Protein AF-A0A1S8CVT9-F1 (afdb_monomer_lite)

Foldseek 3Di:
DPPPPPPQDPDPQFDDDPDQDPCCCVVDPHSRDQDPVNQQVVQVVVQVVVVPCVVDDPVPRDTPVLVLLVVLLVCCVPPNDVVSCVVNVPPDPVVNCVSNVVVDPDDDDDDDDD

Secondary structure (DSSP, 8-state):
---S--S--SSSSB---SS--HHHHHSSSSTTBPPHHHHHHHHHHHHHHT-TTTTS-TTTS--HHHHHHHHHHHHHHHH-HHHHHHHHT--SHHHHHHHHHTTSPPPPP-----

Structure (mmCIF, N/CA/C/O backbone):
data_AF-A0A1S8CVT9-F1
#
_entry.id   AF-A0A1S8CVT9-F1
#
loop_
_atom_site.group_PDB
_atom_site.id
_atom_site.type_symbol
_atom_site.label_atom_id
_atom_site.label_alt_id
_atom_site.label_comp_id
_atom_site.label_asym_id
_atom_site.label_entity_id
_atom_site.label_seq_id
_atom_site.pdbx_PDB_ins_code
_atom_site.Cartn_x
_atom_site.Cartn_y
_atom_site.Cartn_z
_atom_site.occupancy
_atom_site.B_iso_or_equiv
_atom_site.auth_seq_id
_atom_site.auth_comp_id
_atom_site.auth_asym_id
_atom_site.auth_atom_id
_atom_site.pdbx_PDB_model_num
ATOM 1 N N . MET A 1 1 ? -18.053 27.548 -11.556 1.00 43.22 1 MET A N 1
ATOM 2 C CA . MET A 1 1 ? -18.514 26.523 -10.598 1.00 43.22 1 MET A CA 1
ATOM 3 C C . MET A 1 1 ? -17.332 26.206 -9.700 1.00 43.22 1 MET A C 1
ATOM 5 O O . MET A 1 1 ? -16.592 25.273 -9.981 1.00 43.22 1 MET A O 1
ATOM 9 N N . GLU A 1 2 ? -17.067 27.067 -8.713 1.00 42.84 2 GLU A N 1
ATOM 10 C CA . GLU A 1 2 ? -15.982 26.831 -7.757 1.00 42.84 2 GLU A CA 1
ATOM 11 C C . GLU A 1 2 ? -16.270 25.515 -7.046 1.00 42.84 2 GLU A C 1
ATOM 13 O O . GLU A 1 2 ? -17.353 25.320 -6.483 1.00 42.84 2 GLU A O 1
ATOM 18 N N . SER A 1 3 ? -15.360 24.553 -7.185 1.00 45.94 3 SER A N 1
ATOM 19 C CA . SER A 1 3 ? -15.558 23.258 -6.563 1.00 45.94 3 SER A CA 1
ATOM 20 C C . SER A 1 3 ? -15.663 23.484 -5.062 1.00 45.94 3 SER A C 1
ATOM 22 O O . SER A 1 3 ? -14.792 24.118 -4.471 1.00 45.94 3 SER A O 1
ATOM 24 N N . ARG A 1 4 ? -16.698 22.921 -4.445 1.00 47.38 4 ARG A N 1
ATOM 25 C CA . ARG A 1 4 ? -16.921 22.898 -2.993 1.00 47.38 4 ARG A CA 1
ATOM 26 C C . ARG A 1 4 ? -15.840 22.113 -2.224 1.00 47.38 4 ARG A C 1
ATOM 28 O O . ARG A 1 4 ? -16.095 21.643 -1.120 1.00 47.38 4 ARG A O 1
ATOM 35 N N . PHE A 1 5 ? -14.644 21.947 -2.791 1.00 51.59 5 PHE A N 1
ATOM 36 C CA . PHE A 1 5 ? -13.439 21.522 -2.092 1.00 51.59 5 PHE A CA 1
ATOM 37 C C . PHE A 1 5 ? -12.890 22.719 -1.321 1.00 51.59 5 PHE A C 1
ATOM 39 O O . PHE A 1 5 ? -11.817 23.250 -1.588 1.00 51.59 5 PHE A O 1
ATOM 46 N N . THR A 1 6 ? -13.691 23.169 -0.359 1.00 51.44 6 THR A N 1
ATOM 47 C CA . THR A 1 6 ? -13.242 23.994 0.751 1.00 51.44 6 THR A CA 1
ATOM 48 C C . THR A 1 6 ? -11.955 23.380 1.306 1.00 51.44 6 THR A C 1
ATOM 50 O O . THR A 1 6 ? -11.859 22.156 1.416 1.00 51.44 6 THR A O 1
ATOM 53 N N . PHE A 1 7 ? -10.991 24.236 1.645 1.00 58.91 7 PHE A N 1
ATOM 54 C CA . PHE A 1 7 ? -9.720 23.990 2.340 1.00 58.91 7 PHE A CA 1
ATOM 55 C C . PHE A 1 7 ? -9.884 23.239 3.691 1.00 58.91 7 PHE A C 1
ATOM 57 O O . PHE A 1 7 ? -9.468 23.717 4.741 1.00 58.91 7 PHE A O 1
ATOM 64 N N . ILE A 1 8 ? -10.539 22.077 3.714 1.00 77.00 8 ILE A N 1
ATOM 65 C CA . ILE A 1 8 ? -10.902 21.356 4.943 1.00 77.00 8 ILE A CA 1
ATOM 66 C C . ILE A 1 8 ? -9.733 20.496 5.426 1.00 77.00 8 ILE A C 1
ATOM 68 O O . ILE A 1 8 ? -9.627 20.221 6.614 1.00 77.00 8 ILE A O 1
ATOM 72 N N . CYS A 1 9 ? -8.846 20.065 4.528 1.00 80.44 9 CYS A N 1
ATOM 73 C CA . CYS A 1 9 ? -7.693 19.247 4.875 1.00 80.44 9 CYS A CA 1
ATOM 74 C C . CYS A 1 9 ? -6.490 19.627 3.998 1.00 80.44 9 CYS A C 1
ATOM 76 O O . CYS A 1 9 ? -6.629 19.640 2.777 1.00 80.44 9 CYS A O 1
ATOM 78 N N . PRO A 1 10 ? -5.304 19.882 4.581 1.00 88.94 10 PRO A N 1
ATOM 79 C CA . PRO A 1 10 ? -4.107 20.250 3.819 1.00 88.94 10 PRO A CA 1
ATOM 80 C C . PRO A 1 10 ? -3.421 19.060 3.120 1.00 88.94 10 PRO A C 1
ATOM 82 O O . PRO A 1 10 ? -2.446 19.250 2.399 1.00 88.94 10 PRO A O 1
ATOM 85 N N . TYR A 1 11 ? -3.886 17.827 3.339 1.00 88.44 11 TYR A N 1
ATOM 86 C CA . TYR A 1 11 ? -3.275 16.613 2.791 1.00 88.44 11 TYR A CA 1
ATOM 87 C C . TYR A 1 11 ? -3.980 16.153 1.516 1.00 88.44 11 TYR A C 1
ATOM 89 O O . TYR A 1 11 ? -5.199 16.015 1.524 1.00 88.44 11 TYR A O 1
ATOM 97 N N . LEU A 1 12 ? -3.210 15.816 0.472 1.00 86.56 12 LEU A N 1
ATOM 98 C CA . LEU A 1 12 ? -3.728 15.269 -0.793 1.00 86.56 12 LEU A CA 1
ATOM 99 C C . LEU A 1 12 ? -4.591 14.017 -0.579 1.00 86.56 12 LEU A C 1
ATOM 101 O O . LEU A 1 12 ? -5.645 13.863 -1.189 1.00 86.56 12 LEU A O 1
ATOM 105 N N . LEU A 1 13 ? -4.128 13.117 0.290 1.00 86.12 13 LEU A N 1
ATOM 106 C CA . LEU A 1 13 ? -4.861 11.922 0.683 1.00 86.12 13 LEU A CA 1
ATOM 107 C C . LEU A 1 13 ? -5.557 12.179 2.016 1.00 86.12 13 LEU A C 1
ATOM 109 O O . LEU A 1 13 ? -4.925 12.239 3.077 1.00 86.12 13 LEU A O 1
ATOM 113 N N . HIS A 1 14 ? -6.876 12.328 1.952 1.00 89.50 14 HIS A N 1
ATOM 114 C CA . HIS A 1 14 ? -7.702 12.568 3.120 1.00 89.50 14 HIS A CA 1
ATOM 115 C C . HIS A 1 14 ? -9.004 11.764 3.075 1.00 89.50 14 HIS A C 1
ATOM 117 O O . HIS A 1 14 ? -9.611 11.571 2.021 1.00 89.50 14 HIS A O 1
ATOM 123 N N . ALA A 1 15 ? -9.469 11.329 4.242 1.00 87.31 15 ALA A N 1
ATOM 124 C CA . ALA A 1 15 ? -10.733 10.623 4.388 1.00 87.31 15 ALA A CA 1
ATOM 125 C C . ALA A 1 15 ? -11.444 11.080 5.659 1.00 87.31 15 ALA A C 1
ATOM 127 O O . ALA A 1 15 ? -10.829 11.211 6.721 1.00 87.31 15 ALA A O 1
ATOM 128 N N . MET A 1 16 ? -12.756 11.296 5.564 1.00 85.50 16 MET A N 1
ATOM 129 C CA . MET A 1 16 ? -13.547 11.644 6.737 1.00 85.50 16 MET A CA 1
ATOM 130 C C . MET A 1 16 ? -13.665 10.439 7.673 1.00 85.50 16 MET A C 1
ATOM 132 O O . MET A 1 16 ? -14.115 9.368 7.251 1.00 85.50 16 MET A O 1
ATOM 136 N N . PRO A 1 17 ? -13.256 10.578 8.947 1.00 84.88 17 PRO A N 1
ATOM 137 C CA . PRO A 1 17 ? -13.349 9.482 9.891 1.00 84.88 17 PRO A CA 1
ATOM 138 C C . PRO A 1 17 ? -14.816 9.210 10.234 1.00 84.88 17 PRO A C 1
ATOM 140 O O . PRO A 1 17 ? -15.600 10.131 10.447 1.00 84.88 17 PRO A O 1
ATOM 143 N N . LYS A 1 18 ? -15.183 7.928 10.355 1.00 85.75 18 LYS A N 1
ATOM 144 C CA . LYS A 1 18 ? -16.545 7.517 10.749 1.00 85.75 18 LYS A CA 1
ATOM 145 C C . LYS A 1 18 ? -16.937 8.009 12.146 1.00 85.75 18 LYS A C 1
ATOM 147 O O . LYS A 1 18 ? -18.114 8.194 12.428 1.00 85.75 18 LYS A O 1
ATOM 152 N N . LYS A 1 19 ? -15.949 8.164 13.030 1.00 85.75 19 LYS A N 1
ATOM 153 C CA . LYS A 1 19 ? -16.090 8.710 14.383 1.00 85.75 19 LYS A CA 1
ATOM 154 C C . LYS A 1 19 ? -14.887 9.597 14.669 1.00 85.75 19 LYS A C 1
ATOM 156 O O . LYS A 1 19 ? -13.763 9.206 14.364 1.00 85.75 19 LYS A O 1
ATOM 161 N N . LEU A 1 20 ? -15.118 10.764 15.265 1.00 85.81 20 LEU A N 1
ATOM 162 C CA . LEU A 1 20 ? -14.070 11.731 15.581 1.00 85.81 20 LEU A CA 1
ATOM 163 C C . LEU A 1 20 ? -13.846 11.811 17.097 1.00 85.81 20 LEU A C 1
ATOM 165 O O . LEU A 1 20 ? -14.430 12.652 17.780 1.00 85.81 20 LEU A O 1
ATOM 169 N N . THR A 1 21 ? -13.004 10.917 17.616 1.00 89.12 21 THR A N 1
ATOM 170 C CA . THR A 1 21 ? -12.616 10.884 19.035 1.00 89.12 21 THR A CA 1
ATOM 171 C C . THR A 1 21 ? -11.453 11.836 19.318 1.00 89.12 21 THR A C 1
ATOM 173 O O . THR A 1 21 ? -10.739 12.243 18.399 1.00 89.12 21 THR A O 1
ATOM 176 N N . GLN A 1 22 ? -11.246 12.185 20.591 1.00 89.00 22 GLN A N 1
ATOM 177 C CA . GLN A 1 22 ? -10.092 12.982 21.022 1.00 89.00 22 GLN A CA 1
ATOM 178 C C . GLN A 1 22 ? -8.768 12.308 20.630 1.00 89.00 22 GLN A C 1
ATOM 180 O O . GLN A 1 22 ? -7.943 12.925 19.965 1.00 89.00 22 GLN A O 1
ATOM 185 N N . GLN A 1 23 ? -8.645 11.004 20.888 1.00 86.62 23 GLN A N 1
ATOM 186 C CA . GLN A 1 23 ? -7.479 10.208 20.501 1.00 86.62 23 GLN A CA 1
ATOM 187 C C . GLN A 1 23 ? -7.155 10.301 18.998 1.00 86.62 23 GLN A C 1
ATOM 189 O O . GLN A 1 23 ? -5.992 10.410 18.623 1.00 86.62 23 GLN A O 1
ATOM 194 N N . ILE A 1 24 ? -8.162 10.303 18.110 1.00 83.94 24 ILE A N 1
ATOM 195 C CA . ILE A 1 24 ? -7.933 10.445 16.659 1.00 83.94 24 ILE A CA 1
ATOM 196 C C . ILE A 1 24 ? -7.381 11.831 16.316 1.00 83.94 24 ILE A C 1
ATOM 198 O O . ILE A 1 24 ? -6.490 11.925 15.473 1.00 83.94 24 ILE A O 1
ATOM 202 N N . ARG A 1 25 ? -7.892 12.888 16.959 1.00 85.00 25 ARG A N 1
ATOM 203 C CA . ARG A 1 25 ? -7.409 14.262 16.747 1.00 85.00 25 ARG A CA 1
ATOM 204 C C . ARG A 1 25 ? -5.966 14.429 17.215 1.00 85.00 25 ARG A C 1
ATOM 206 O O . ARG A 1 25 ? -5.215 15.125 16.553 1.00 85.00 25 ARG A O 1
ATOM 213 N N . GLU A 1 26 ? -5.592 13.776 18.312 1.00 88.62 26 GLU A N 1
ATOM 214 C CA . GLU A 1 26 ? -4.241 13.844 18.884 1.00 88.62 26 GLU A CA 1
ATOM 215 C C . GLU A 1 26 ? -3.240 12.947 18.137 1.00 88.62 26 GLU A C 1
ATOM 217 O O . GLU A 1 26 ? -2.077 13.302 17.984 1.00 88.62 26 GLU A O 1
ATOM 222 N N . SER A 1 27 ? -3.686 11.800 17.613 1.00 86.56 27 SER A N 1
ATOM 223 C CA . SER A 1 27 ? -2.822 10.834 16.910 1.00 86.56 27 SER A CA 1
ATOM 224 C C . SER A 1 27 ? -2.414 11.239 15.486 1.00 86.56 27 SER A C 1
ATOM 226 O O . SER A 1 27 ? -1.610 10.547 14.859 1.00 86.56 27 SER A O 1
ATOM 228 N N . LYS A 1 28 ? -2.994 12.311 14.933 1.00 87.88 28 LYS A N 1
ATOM 229 C CA . LYS A 1 28 ? -2.785 12.733 13.542 1.00 87.88 28 LYS A CA 1
ATOM 230 C C . LYS A 1 28 ? -2.593 14.237 13.456 1.00 87.88 28 LYS A C 1
ATOM 232 O O . LYS A 1 28 ? -3.342 14.990 14.062 1.00 87.88 28 LYS A O 1
ATOM 237 N N . SER A 1 29 ? -1.697 14.678 12.577 1.00 89.12 29 SER A N 1
ATOM 238 C CA . SER A 1 29 ? -1.491 16.104 12.279 1.00 89.12 29 SER A CA 1
ATOM 239 C C . SER A 1 29 ? -2.761 16.805 11.778 1.00 89.12 29 SER A C 1
ATOM 241 O O . SER A 1 29 ? -2.959 17.990 12.017 1.00 89.12 29 SER A O 1
ATOM 243 N N . HIS A 1 30 ? -3.640 16.069 11.092 1.00 90.06 30 HIS A N 1
ATOM 244 C CA . HIS A 1 30 ? -4.989 16.513 10.767 1.00 90.06 30 HIS A CA 1
ATOM 245 C C . HIS A 1 30 ? -5.959 15.336 10.895 1.00 90.06 30 HIS A C 1
ATOM 247 O O . HIS A 1 30 ? -5.663 14.225 10.459 1.00 90.06 30 HIS A O 1
ATOM 253 N N . HIS A 1 31 ? -7.145 15.563 11.455 1.00 87.50 31 HIS A N 1
ATOM 254 C CA . HIS A 1 31 ? -8.110 14.496 11.742 1.00 87.50 31 HIS A CA 1
ATOM 255 C C . HIS A 1 31 ? -8.587 13.722 10.497 1.00 87.50 31 HIS A C 1
ATOM 257 O O . HIS A 1 31 ? -8.946 12.547 10.600 1.00 87.50 31 HIS A O 1
ATOM 263 N N . MET A 1 32 ? -8.556 14.358 9.321 1.00 90.00 32 MET A N 1
ATOM 264 C CA . MET A 1 32 ? -8.850 13.712 8.036 1.00 90.00 32 MET A CA 1
ATOM 265 C C . MET A 1 32 ? -7.623 13.124 7.334 1.00 90.00 32 MET A C 1
ATOM 267 O O . MET A 1 32 ? -7.783 12.465 6.310 1.00 90.00 32 MET A O 1
ATOM 271 N N . ALA A 1 33 ? -6.408 13.352 7.841 1.00 91.31 33 ALA A N 1
ATOM 272 C CA . ALA A 1 33 ? -5.208 12.812 7.217 1.00 91.31 33 ALA A CA 1
ATOM 273 C C . ALA A 1 33 ? -5.256 11.278 7.232 1.00 91.31 33 ALA A C 1
ATOM 275 O O . ALA A 1 33 ? -5.521 10.636 8.262 1.00 91.31 33 ALA A O 1
ATOM 276 N N . MET A 1 34 ? -5.010 10.680 6.071 1.00 91.12 34 MET A N 1
ATOM 277 C CA . MET A 1 34 ? -4.827 9.239 5.965 1.00 91.12 34 MET A CA 1
ATOM 278 C C . MET A 1 34 ? -3.429 8.900 6.483 1.00 91.12 34 MET A C 1
ATOM 280 O O . MET A 1 34 ? -2.446 9.524 6.097 1.00 91.12 34 MET A O 1
ATOM 284 N N . THR A 1 35 ? -3.342 7.930 7.390 1.00 89.75 35 THR A N 1
ATOM 285 C CA . THR A 1 35 ? -2.053 7.432 7.885 1.00 89.75 35 THR A CA 1
ATOM 286 C C . THR A 1 35 ? -1.617 6.225 7.054 1.00 89.75 35 THR A C 1
ATOM 288 O O . THR A 1 35 ? -2.485 5.528 6.516 1.00 89.75 35 THR A O 1
ATOM 291 N N . PRO A 1 36 ? -0.309 5.913 6.981 1.00 89.44 36 PRO A N 1
ATOM 292 C CA . PRO A 1 36 ? 0.167 4.715 6.290 1.00 89.44 36 PRO A CA 1
ATOM 293 C C . PRO A 1 36 ? -0.532 3.441 6.779 1.00 89.44 36 PRO A C 1
ATOM 295 O O . PRO A 1 36 ? -1.038 2.664 5.975 1.00 89.44 36 PRO A O 1
ATOM 298 N N . GLN A 1 37 ? -0.675 3.282 8.101 1.00 89.50 37 GLN A N 1
ATOM 299 C CA . GLN A 1 37 ? -1.372 2.136 8.689 1.00 89.50 37 GLN A CA 1
ATOM 300 C C . GLN A 1 37 ? -2.839 2.049 8.252 1.00 89.50 37 GLN A C 1
ATOM 302 O O . GLN A 1 37 ? -3.334 0.964 7.955 1.00 89.50 37 GLN A O 1
ATOM 307 N N . TRP A 1 38 ? -3.547 3.183 8.209 1.00 90.25 38 TRP A N 1
ATOM 308 C CA . TRP A 1 38 ? -4.941 3.209 7.770 1.00 90.25 38 TRP A CA 1
ATOM 309 C C . TRP A 1 38 ? -5.064 2.748 6.316 1.00 90.25 38 TRP A C 1
ATOM 311 O O . TRP A 1 38 ? -5.951 1.958 6.001 1.00 90.25 38 TRP A O 1
ATOM 321 N N . LEU A 1 39 ? -4.150 3.194 5.448 1.00 91.38 39 LEU A N 1
ATOM 322 C CA . LEU A 1 39 ? -4.154 2.837 4.032 1.00 91.38 39 LEU A CA 1
ATOM 323 C C . LEU A 1 39 ? -3.852 1.347 3.823 1.00 91.38 39 LEU A C 1
A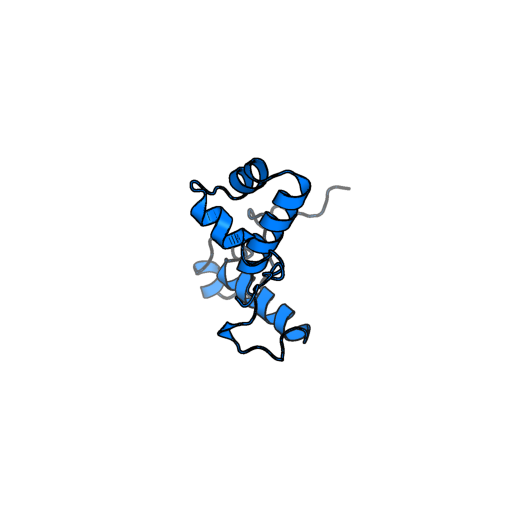TOM 325 O O . LEU A 1 39 ? -4.563 0.687 3.069 1.00 91.38 39 LEU A O 1
ATOM 329 N N . THR A 1 40 ? -2.871 0.800 4.549 1.00 92.31 40 THR A N 1
ATOM 330 C CA . THR A 1 40 ? -2.572 -0.641 4.555 1.00 92.31 40 THR A CA 1
ATOM 331 C C . THR A 1 40 ? -3.778 -1.468 5.004 1.00 92.31 40 THR A C 1
ATOM 333 O O . THR A 1 40 ? -4.126 -2.452 4.353 1.00 92.31 40 THR A O 1
ATOM 336 N N . ASN A 1 41 ? -4.460 -1.051 6.076 1.00 92.94 41 ASN A N 1
ATOM 337 C CA . ASN A 1 41 ? -5.628 -1.762 6.603 1.00 92.94 41 ASN A CA 1
ATOM 338 C C . ASN A 1 41 ? -6.816 -1.727 5.634 1.00 92.94 41 ASN A C 1
ATOM 340 O O . ASN A 1 41 ? -7.480 -2.743 5.427 1.00 92.94 41 ASN A O 1
ATOM 344 N N . GLU A 1 42 ? -7.103 -0.568 5.035 1.00 93.38 42 GLU A N 1
ATOM 345 C CA . GLU A 1 42 ? -8.191 -0.454 4.062 1.00 93.38 42 GLU A CA 1
ATOM 346 C C . GLU A 1 42 ? -7.887 -1.237 2.784 1.00 93.38 42 GLU A C 1
ATOM 348 O O . GLU A 1 42 ? -8.783 -1.903 2.268 1.00 93.38 42 GLU A O 1
ATOM 353 N N . PHE A 1 43 ? -6.634 -1.255 2.320 1.00 94.38 43 PHE A N 1
ATOM 354 C CA . PHE A 1 43 ? -6.236 -2.124 1.215 1.00 94.38 43 PHE A CA 1
ATOM 355 C C . PHE A 1 43 ? -6.480 -3.602 1.540 1.00 94.38 43 PHE A C 1
ATOM 357 O O . PHE A 1 43 ? -7.177 -4.276 0.784 1.00 94.38 43 PHE A O 1
ATOM 364 N N . ALA A 1 44 ? -5.979 -4.092 2.681 1.00 95.06 44 ALA A N 1
ATOM 365 C CA . ALA A 1 44 ? -6.154 -5.486 3.096 1.00 95.06 44 ALA A CA 1
ATOM 366 C C . ALA A 1 44 ? -7.638 -5.879 3.176 1.00 95.06 44 ALA A C 1
ATOM 368 O O . ALA A 1 44 ? -8.048 -6.906 2.642 1.00 95.06 44 ALA A O 1
ATOM 369 N N . LYS A 1 45 ? -8.475 -5.003 3.740 1.00 95.38 45 LYS A N 1
ATOM 370 C CA . LYS A 1 45 ? -9.928 -5.190 3.806 1.00 95.38 45 LYS A CA 1
ATOM 371 C C . LYS A 1 45 ? -10.573 -5.358 2.429 1.00 95.38 45 LYS A C 1
ATOM 373 O O . LYS A 1 45 ? -11.459 -6.196 2.285 1.00 95.38 45 LYS A O 1
ATOM 378 N N . TYR A 1 46 ? -10.202 -4.553 1.432 1.00 95.81 46 TYR A N 1
ATOM 379 C CA . TYR A 1 46 ? -10.780 -4.682 0.087 1.00 95.81 46 TYR A CA 1
ATOM 380 C C . TYR A 1 46 ? -10.165 -5.828 -0.721 1.00 95.81 46 TYR A C 1
ATOM 382 O O . TYR A 1 46 ? -10.888 -6.470 -1.479 1.00 95.81 46 TYR A O 1
ATOM 390 N N . ARG A 1 47 ? -8.882 -6.140 -0.507 1.00 95.69 47 ARG A N 1
ATOM 391 C CA . ARG A 1 47 ? -8.240 -7.358 -1.015 1.00 95.69 47 ARG A CA 1
ATOM 392 C C . ARG A 1 47 ? -8.999 -8.594 -0.545 1.00 95.69 47 ARG A C 1
ATOM 394 O O . ARG A 1 47 ? -9.392 -9.401 -1.377 1.00 95.69 47 ARG A O 1
ATOM 401 N N . ASP A 1 48 ? -9.262 -8.715 0.752 1.00 95.69 48 ASP A N 1
ATOM 402 C CA . ASP A 1 48 ? -9.947 -9.888 1.307 1.00 95.69 48 ASP A CA 1
ATOM 403 C C . ASP A 1 48 ? -11.409 -9.962 0.835 1.00 95.69 48 ASP A C 1
ATOM 405 O O . ASP A 1 48 ? -11.910 -11.033 0.521 1.00 95.69 48 ASP A O 1
ATOM 409 N N . LYS A 1 49 ? -12.082 -8.817 0.656 1.00 97.31 49 LYS A N 1
ATOM 410 C CA . LYS A 1 49 ? -13.425 -8.774 0.049 1.00 97.31 49 LYS A CA 1
ATOM 411 C C . LYS A 1 49 ? -13.476 -9.210 -1.415 1.00 97.31 49 LYS A C 1
ATOM 413 O O . LYS A 1 49 ? -14.564 -9.506 -1.899 1.00 97.31 49 LYS A O 1
ATOM 418 N N . SER A 1 50 ? -12.353 -9.185 -2.130 1.00 96.12 50 SER A N 1
ATOM 419 C CA . SER A 1 50 ? -12.317 -9.599 -3.535 1.00 96.12 50 SER A CA 1
ATOM 420 C C . SER A 1 50 ? -12.408 -11.117 -3.715 1.00 96.12 50 SER A C 1
ATOM 422 O O . SER A 1 50 ? -12.757 -11.563 -4.803 1.00 96.12 50 SER A O 1
ATOM 424 N N . GLY A 1 51 ? -12.064 -11.903 -2.687 1.00 95.94 51 GLY A N 1
ATOM 425 C CA . GLY A 1 51 ? -11.985 -13.367 -2.750 1.00 95.94 51 GLY A CA 1
ATOM 426 C C . GLY A 1 51 ? -10.853 -13.925 -3.628 1.00 95.94 51 GLY A C 1
ATOM 427 O O . GLY A 1 51 ? -10.659 -15.134 -3.701 1.00 95.94 51 GLY A O 1
ATOM 428 N N . ILE A 1 52 ? -10.068 -13.069 -4.297 1.00 96.25 52 ILE A N 1
ATOM 429 C CA . IL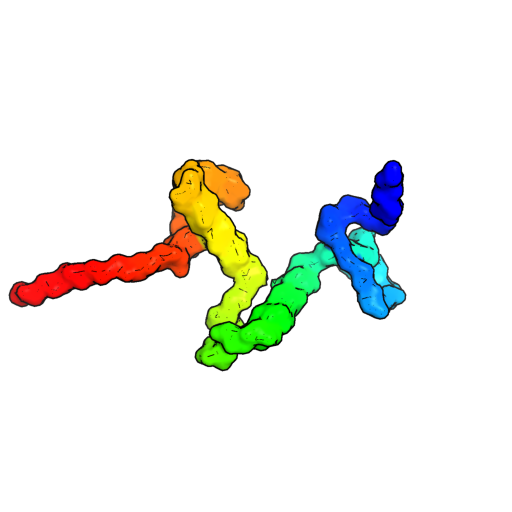E A 1 52 ? -9.039 -13.492 -5.267 1.00 96.25 52 ILE A CA 1
ATOM 430 C C . ILE A 1 52 ? -7.915 -14.298 -4.592 1.00 96.25 52 ILE A C 1
ATOM 432 O O . ILE A 1 52 ? -7.339 -15.196 -5.202 1.00 96.25 52 ILE A O 1
ATOM 436 N N . PHE A 1 53 ? -7.610 -13.995 -3.328 1.00 95.00 53 PHE A N 1
ATOM 437 C CA . PHE A 1 53 ? -6.453 -14.530 -2.601 1.00 95.00 53 PHE A CA 1
ATOM 438 C C . PHE A 1 53 ? -6.840 -15.451 -1.436 1.00 95.00 53 PHE A C 1
ATOM 440 O O . PHE A 1 53 ? -6.054 -15.631 -0.510 1.00 95.00 53 PHE A O 1
ATOM 447 N N . ASP A 1 54 ? -8.044 -16.026 -1.447 1.00 95.56 54 ASP A N 1
ATOM 448 C CA . ASP A 1 54 ? -8.542 -16.853 -0.334 1.00 95.56 54 ASP A CA 1
ATOM 449 C C . ASP A 1 54 ? -7.770 -18.167 -0.154 1.00 95.56 54 ASP A C 1
ATOM 451 O O . ASP A 1 54 ? -7.778 -18.750 0.926 1.00 95.56 54 ASP A O 1
ATOM 455 N N . HIS A 1 55 ? -7.065 -18.604 -1.196 1.00 95.88 55 HIS A N 1
ATOM 456 C CA . HIS A 1 55 ? -6.207 -19.787 -1.194 1.00 95.88 55 HIS A CA 1
ATOM 457 C C . HIS A 1 55 ? -4.820 -19.547 -0.571 1.00 95.88 55 HIS A C 1
ATOM 459 O O . HIS A 1 55 ? -4.066 -20.502 -0.413 1.00 95.88 55 HIS A O 1
ATOM 465 N N . LEU A 1 56 ? -4.471 -18.296 -0.248 1.00 95.56 56 LEU A N 1
ATOM 466 C CA . LEU A 1 56 ? -3.174 -17.926 0.321 1.00 95.56 56 LEU A CA 1
ATOM 467 C C . LEU A 1 56 ? -3.251 -17.754 1.838 1.00 95.56 56 LEU A C 1
ATOM 469 O O . LEU A 1 56 ? -4.248 -17.257 2.380 1.00 95.56 56 LEU A O 1
ATOM 473 N N . THR A 1 57 ? -2.156 -18.090 2.517 1.00 94.62 57 THR A N 1
ATOM 474 C CA . THR A 1 57 ? -1.970 -17.768 3.937 1.00 94.62 57 THR A CA 1
ATOM 475 C C . THR A 1 57 ? -1.900 -16.252 4.158 1.00 94.62 57 THR A C 1
ATOM 477 O O . THR A 1 57 ? -1.596 -15.499 3.227 1.00 94.62 57 THR A O 1
ATOM 480 N N . PRO A 1 58 ? -2.192 -15.749 5.372 1.00 90.19 58 PRO A N 1
ATOM 481 C CA . PRO A 1 58 ? -2.135 -14.316 5.660 1.00 90.19 58 PRO A CA 1
ATOM 482 C C . PRO A 1 58 ? -0.809 -13.642 5.278 1.00 9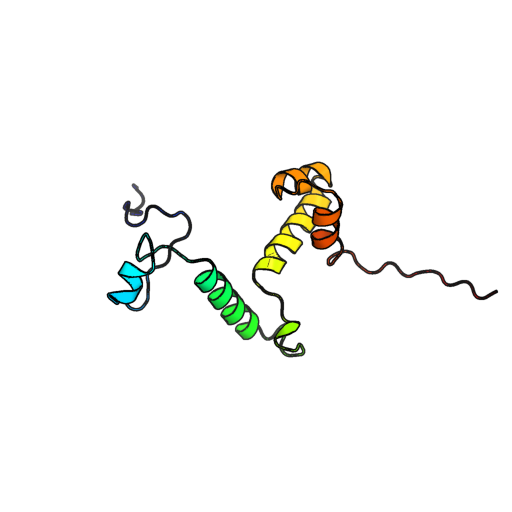0.19 58 PRO A C 1
ATOM 484 O O . PRO A 1 58 ? -0.832 -12.504 4.808 1.00 90.19 58 PRO A O 1
ATOM 487 N N . GLU A 1 59 ? 0.313 -14.341 5.446 1.00 90.31 59 GLU A N 1
ATOM 488 C CA . GLU A 1 59 ? 1.672 -13.868 5.167 1.00 90.31 59 GLU A CA 1
ATOM 489 C C . GLU A 1 59 ? 1.979 -13.785 3.664 1.00 90.31 59 GLU A C 1
ATOM 491 O O . GLU A 1 59 ? 2.804 -12.975 3.244 1.00 90.31 59 GLU A O 1
ATOM 496 N N . GLU A 1 60 ? 1.305 -14.595 2.849 1.00 91.69 60 GLU A N 1
ATOM 497 C CA . GLU A 1 60 ? 1.477 -14.637 1.392 1.00 91.69 60 GLU A CA 1
ATOM 498 C C . GLU A 1 60 ? 0.585 -13.630 0.661 1.00 91.69 60 GLU A C 1
ATOM 500 O O . GLU A 1 60 ? 0.828 -13.293 -0.501 1.00 91.69 60 GLU A O 1
ATOM 505 N N . LYS A 1 61 ? -0.478 -13.148 1.313 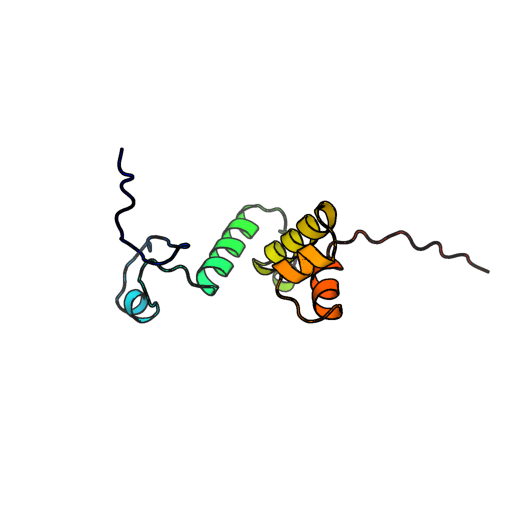1.00 94.00 61 LYS A N 1
ATOM 506 C CA . LYS A 1 61 ? -1.413 -12.222 0.678 1.00 94.00 61 LYS A CA 1
ATOM 507 C C . LYS A 1 61 ? -0.723 -10.888 0.376 1.00 94.00 61 LYS A C 1
ATOM 509 O O . LYS A 1 61 ? -0.154 -10.276 1.282 1.00 94.00 61 LYS A O 1
ATOM 514 N N . PRO A 1 62 ? -0.876 -10.348 -0.849 1.00 93.25 62 PRO A N 1
ATOM 515 C CA . PRO A 1 62 ? -0.248 -9.086 -1.216 1.00 93.25 62 PRO A CA 1
ATOM 516 C C . PRO A 1 62 ? -0.730 -7.956 -0.307 1.00 93.25 62 PRO A C 1
ATOM 518 O O . PRO A 1 62 ? -1.886 -7.936 0.129 1.00 93.25 62 PRO A O 1
ATOM 521 N N . THR A 1 63 ? 0.143 -6.997 -0.028 1.00 93.06 63 THR A N 1
ATOM 522 C CA . THR A 1 63 ? -0.158 -5.793 0.746 1.00 93.06 63 THR A CA 1
ATOM 523 C C . THR A 1 63 ? -0.164 -4.566 -0.166 1.00 93.06 63 THR A C 1
ATOM 525 O O . THR A 1 63 ? -0.059 -4.656 -1.390 1.00 93.06 63 THR A O 1
ATOM 528 N N . LEU A 1 64 ? -0.312 -3.382 0.427 1.00 90.94 64 LEU A N 1
ATOM 529 C CA . LEU A 1 64 ? -0.243 -2.133 -0.320 1.00 90.94 64 LEU A CA 1
ATOM 530 C C . LEU A 1 64 ? 1.130 -1.938 -1.000 1.00 90.94 64 LEU A C 1
ATOM 532 O O . LEU A 1 64 ? 1.194 -1.325 -2.064 1.00 90.94 64 LEU A O 1
ATOM 536 N N . HIS A 1 65 ? 2.220 -2.459 -0.420 1.00 87.12 65 HIS A N 1
ATOM 537 C CA . HIS A 1 65 ? 3.569 -2.316 -0.987 1.00 87.12 65 HIS A CA 1
ATOM 538 C C . HIS A 1 65 ? 3.707 -2.990 -2.359 1.00 87.12 65 HIS A C 1
ATOM 540 O O . HIS A 1 65 ? 4.413 -2.486 -3.231 1.00 87.12 65 HIS A O 1
ATOM 546 N N . GLU A 1 66 ? 2.985 -4.076 -2.598 1.00 89.31 66 GLU A N 1
ATOM 547 C CA . GLU A 1 66 ? 3.001 -4.824 -3.852 1.00 89.31 66 GLU A CA 1
ATOM 548 C C . GLU A 1 66 ? 2.408 -4.009 -5.011 1.00 89.31 66 GLU A C 1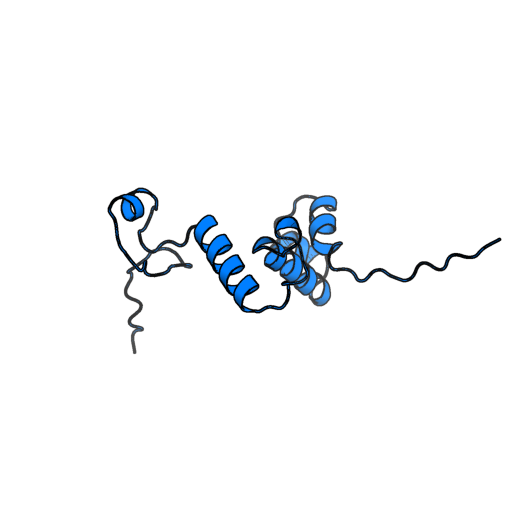
ATOM 550 O O . GLU A 1 66 ? 2.815 -4.189 -6.156 1.00 89.31 66 GLU A O 1
ATOM 555 N N . ILE A 1 67 ? 1.520 -3.040 -4.739 1.00 89.19 67 ILE A N 1
ATOM 556 C CA . ILE A 1 67 ? 1.041 -2.102 -5.770 1.00 89.19 67 ILE A CA 1
ATOM 557 C C . ILE A 1 67 ? 2.188 -1.228 -6.280 1.00 89.19 67 ILE A C 1
ATOM 559 O O . ILE A 1 67 ? 2.265 -0.953 -7.478 1.00 89.19 67 ILE A O 1
ATOM 563 N N . ARG A 1 68 ? 3.093 -0.802 -5.391 1.00 86.69 68 ARG A N 1
ATOM 564 C CA . ARG A 1 68 ? 4.272 -0.025 -5.782 1.00 86.69 68 ARG A CA 1
ATOM 565 C C . ARG A 1 68 ? 5.198 -0.863 -6.662 1.00 86.69 68 ARG A C 1
ATOM 567 O O . ARG A 1 68 ? 5.561 -0.400 -7.739 1.00 86.69 68 ARG A O 1
ATOM 574 N N . ALA A 1 69 ? 5.500 -2.095 -6.250 1.00 86.94 69 ALA A N 1
ATOM 575 C CA . ALA A 1 69 ? 6.313 -3.028 -7.035 1.00 86.94 69 ALA A CA 1
ATOM 576 C C . ALA A 1 69 ? 5.720 -3.267 -8.438 1.00 86.94 69 ALA A C 1
ATOM 578 O O . ALA A 1 69 ? 6.415 -3.161 -9.451 1.00 86.94 69 ALA A O 1
ATOM 579 N N . LEU A 1 70 ? 4.403 -3.493 -8.510 1.00 90.25 70 LEU A N 1
ATOM 580 C CA . LEU A 1 70 ? 3.679 -3.645 -9.769 1.00 90.25 70 LEU A CA 1
ATOM 581 C C . LEU A 1 70 ? 3.750 -2.373 -10.627 1.00 90.25 70 LEU A C 1
ATOM 583 O O . LEU A 1 70 ? 3.949 -2.456 -11.839 1.00 90.25 70 LEU A O 1
ATOM 587 N N . GLY A 1 71 ? 3.584 -1.198 -10.018 1.00 90.38 71 GLY A N 1
ATOM 588 C CA . GLY A 1 71 ? 3.680 0.091 -10.698 1.00 90.38 71 GLY A CA 1
ATOM 589 C C . GLY A 1 71 ? 5.062 0.320 -11.309 1.00 90.38 71 GLY A C 1
ATOM 590 O O . GLY A 1 71 ? 5.160 0.632 -12.495 1.00 90.38 71 GLY A O 1
ATOM 591 N N . GLU A 1 72 ? 6.123 0.090 -10.534 1.00 88.44 72 GLU A N 1
ATOM 592 C CA . GLU A 1 72 ? 7.516 0.180 -10.989 1.00 88.44 72 GLU A CA 1
ATOM 593 C C . GLU A 1 72 ? 7.780 -0.770 -12.164 1.00 88.44 72 GLU A C 1
ATOM 595 O O . GLU A 1 72 ? 8.320 -0.347 -13.188 1.00 88.44 72 GLU A O 1
ATOM 600 N N . TYR A 1 73 ? 7.312 -2.021 -12.073 1.00 88.69 73 TYR A N 1
ATOM 601 C CA . TYR A 1 73 ? 7.400 -2.988 -13.167 1.00 88.69 73 TYR A CA 1
ATOM 602 C C . TYR A 1 73 ? 6.693 -2.483 -14.435 1.00 88.69 73 TYR A C 1
ATOM 604 O O . TYR A 1 73 ? 7.271 -2.496 -15.519 1.00 88.69 73 TYR A O 1
ATOM 612 N N . ARG A 1 74 ? 5.458 -1.973 -14.329 1.00 91.38 74 ARG A N 1
ATOM 613 C CA . ARG A 1 74 ? 4.703 -1.461 -15.490 1.00 91.38 74 ARG A CA 1
ATOM 614 C C . ARG A 1 74 ? 5.360 -0.236 -16.125 1.00 91.38 74 ARG A C 1
ATOM 616 O O . ARG A 1 74 ? 5.385 -0.134 -17.351 1.00 91.38 74 ARG A O 1
ATOM 623 N N . VAL A 1 75 ? 5.896 0.674 -15.312 1.00 92.12 75 VAL A N 1
ATOM 624 C CA . VAL A 1 75 ? 6.642 1.846 -15.790 1.00 92.12 75 VAL A CA 1
ATOM 625 C C . VAL A 1 75 ? 7.917 1.402 -16.498 1.00 92.12 75 VAL A C 1
ATOM 627 O O . VAL A 1 75 ? 8.180 1.879 -17.598 1.00 92.12 75 VAL A O 1
ATOM 630 N N . MET A 1 76 ? 8.657 0.444 -15.935 1.00 90.38 76 MET A N 1
ATOM 631 C CA . MET A 1 76 ? 9.850 -0.116 -16.569 1.00 90.38 76 MET A CA 1
ATOM 632 C C . MET A 1 76 ? 9.533 -0.709 -17.942 1.00 90.38 76 MET A C 1
ATOM 634 O O . MET A 1 76 ? 10.218 -0.391 -18.909 1.00 90.38 76 MET A O 1
ATOM 638 N N . GLN A 1 77 ? 8.482 -1.529 -18.046 1.00 88.88 77 GLN A N 1
ATOM 639 C CA . GLN A 1 77 ? 8.102 -2.159 -19.315 1.00 88.88 77 GLN A CA 1
ATOM 640 C C . GLN A 1 77 ? 7.766 -1.131 -20.406 1.00 88.88 77 GLN A C 1
ATOM 642 O O . GLN A 1 77 ? 7.943 -1.416 -21.587 1.00 88.88 77 GLN A O 1
ATOM 647 N N . ARG A 1 78 ? 7.270 0.055 -20.029 1.00 94.00 78 ARG A N 1
ATOM 648 C CA . ARG A 1 78 ? 6.837 1.090 -20.977 1.00 94.00 78 ARG A CA 1
ATOM 649 C C . ARG A 1 78 ? 7.894 2.158 -21.268 1.00 94.00 78 ARG A C 1
ATOM 651 O O . ARG A 1 78 ? 7.925 2.672 -22.380 1.00 94.00 78 ARG A O 1
ATOM 658 N N . TYR A 1 79 ? 8.712 2.514 -20.282 1.00 93.31 79 TYR A N 1
ATOM 659 C CA . TYR A 1 79 ? 9.612 3.674 -20.329 1.00 93.31 79 TYR A CA 1
ATOM 660 C C . TYR A 1 79 ? 11.082 3.326 -20.043 1.00 93.31 79 TYR A C 1
ATOM 662 O O . TYR A 1 79 ? 11.938 4.204 -20.099 1.00 93.31 79 TYR A O 1
ATOM 670 N N . GLY A 1 80 ? 11.388 2.059 -19.757 1.00 89.06 80 GLY A N 1
ATOM 671 C CA . GLY A 1 80 ? 12.741 1.576 -19.492 1.00 89.06 80 GLY A CA 1
ATOM 672 C C . GLY A 1 80 ? 13.150 1.598 -18.015 1.00 89.06 80 GLY A C 1
ATOM 673 O O . GLY A 1 80 ? 12.513 2.220 -17.159 1.00 89.06 80 GLY A O 1
ATOM 674 N N . LYS A 1 81 ? 14.243 0.880 -17.724 1.00 86.94 81 LYS A N 1
ATOM 675 C CA . LYS A 1 81 ? 14.794 0.661 -16.373 1.00 86.94 81 LYS A CA 1
ATOM 676 C C . LYS A 1 81 ? 15.187 1.965 -15.683 1.00 86.94 81 LYS A C 1
ATOM 678 O O . LYS A 1 81 ? 14.776 2.192 -14.548 1.00 86.94 81 LYS A O 1
ATOM 683 N N . ASP A 1 82 ? 15.917 2.831 -16.377 1.00 87.81 82 ASP A N 1
ATOM 684 C CA . ASP A 1 82 ? 16.472 4.053 -15.786 1.00 87.81 82 ASP A CA 1
ATOM 685 C C . ASP A 1 82 ? 15.379 5.024 -15.337 1.00 87.81 82 ASP A C 1
ATOM 687 O O . ASP A 1 82 ? 15.432 5.557 -14.227 1.00 87.81 82 ASP A O 1
ATOM 691 N N . TYR A 1 83 ? 14.334 5.185 -16.155 1.00 90.12 83 TYR A N 1
ATOM 692 C CA . TYR A 1 83 ? 13.189 6.024 -15.813 1.00 90.12 83 TYR A CA 1
ATOM 693 C C . TYR A 1 83 ? 12.425 5.474 -14.602 1.00 90.12 83 TYR A C 1
ATOM 695 O O . TYR A 1 83 ? 12.120 6.213 -13.666 1.00 90.12 83 TYR A O 1
ATOM 703 N N . ALA A 1 84 ? 12.156 4.165 -14.583 1.00 88.88 84 ALA A N 1
ATOM 704 C CA . ALA A 1 84 ? 11.469 3.522 -13.466 1.00 88.88 84 ALA A CA 1
ATOM 705 C C . ALA A 1 84 ? 12.276 3.611 -12.157 1.00 88.88 84 ALA A C 1
ATOM 707 O O . ALA A 1 84 ? 11.708 3.908 -11.107 1.00 88.88 84 ALA A O 1
ATOM 708 N N . LYS A 1 85 ? 13.601 3.420 -12.214 1.00 85.75 85 LYS A N 1
ATOM 709 C CA . LYS A 1 85 ? 14.509 3.527 -11.061 1.00 85.75 85 LYS A CA 1
ATOM 710 C C . LYS A 1 85 ? 14.567 4.952 -10.504 1.00 85.75 85 LYS A C 1
ATOM 712 O O . LYS A 1 85 ? 14.498 5.128 -9.286 1.00 85.75 85 LYS A O 1
ATOM 717 N N . ALA A 1 86 ? 14.642 5.954 -11.383 1.00 87.94 86 ALA A N 1
ATOM 718 C CA . ALA A 1 86 ? 14.604 7.363 -10.999 1.00 87.94 86 ALA A CA 1
ATOM 719 C C . ALA A 1 86 ? 13.269 7.731 -10.331 1.00 87.94 86 ALA A C 1
ATOM 721 O O . ALA A 1 86 ? 13.269 8.356 -9.272 1.00 87.94 86 ALA A O 1
ATOM 722 N N . LEU A 1 87 ? 12.142 7.281 -10.895 1.00 88.00 87 LEU A N 1
ATOM 723 C CA . LEU A 1 87 ? 10.809 7.507 -10.328 1.00 88.00 87 LEU A CA 1
ATOM 724 C C . LEU A 1 87 ? 10.634 6.837 -8.955 1.00 88.00 87 LEU A C 1
ATOM 726 O O . LEU A 1 87 ? 10.040 7.422 -8.054 1.00 88.00 87 LEU A O 1
ATOM 730 N N . ALA A 1 88 ? 11.168 5.626 -8.787 1.00 84.88 88 ALA A N 1
ATOM 731 C CA . ALA A 1 88 ? 11.130 4.890 -7.525 1.00 84.88 88 ALA A CA 1
ATOM 732 C C . ALA A 1 88 ? 12.054 5.486 -6.443 1.00 84.88 88 ALA A C 1
ATOM 734 O O . ALA A 1 88 ? 11.947 5.127 -5.269 1.00 84.88 88 ALA A O 1
ATOM 735 N N . GLY A 1 89 ? 12.980 6.379 -6.815 1.00 83.25 89 GLY A N 1
ATOM 736 C CA . GLY A 1 89 ? 13.987 6.931 -5.907 1.00 83.25 89 GLY A CA 1
ATOM 737 C C . GLY A 1 89 ? 15.010 5.891 -5.434 1.00 83.25 89 GLY A C 1
ATOM 738 O O . GLY A 1 89 ? 15.556 6.012 -4.338 1.00 83.25 89 GLY A O 1
ATOM 739 N N . HIS A 1 90 ? 15.250 4.833 -6.216 1.00 81.69 90 HIS A N 1
ATOM 740 C CA . HIS A 1 90 ? 16.169 3.760 -5.834 1.00 81.69 90 HIS A CA 1
ATOM 741 C C . HIS A 1 90 ? 17.614 4.135 -6.186 1.00 81.69 90 HIS A C 1
ATOM 743 O O . HIS A 1 90 ? 17.977 4.233 -7.356 1.00 81.69 90 HIS A O 1
ATOM 749 N N . ALA A 1 91 ? 18.461 4.291 -5.165 1.00 67.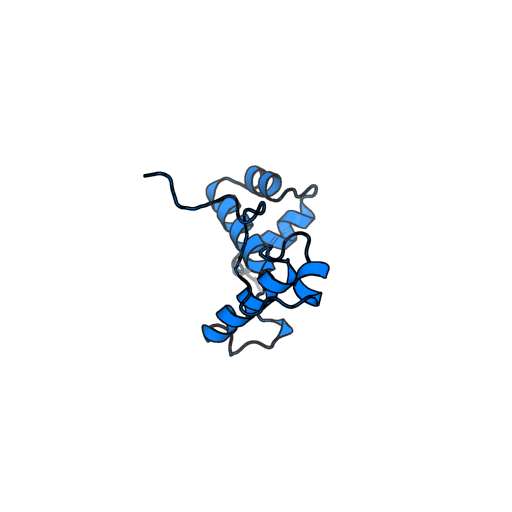19 91 ALA A N 1
ATOM 750 C CA . ALA A 1 91 ? 19.872 4.640 -5.345 1.00 67.19 91 ALA A CA 1
ATOM 751 C C . ALA A 1 91 ? 20.711 3.503 -5.965 1.00 67.19 91 ALA A C 1
ATOM 753 O O . ALA A 1 91 ? 21.708 3.766 -6.634 1.00 67.19 91 ALA A O 1
ATOM 754 N N . THR A 1 92 ? 20.316 2.237 -5.778 1.00 69.88 92 THR A N 1
ATOM 755 C CA . THR A 1 92 ? 21.089 1.059 -6.210 1.00 69.88 92 THR A CA 1
ATOM 756 C C . THR A 1 92 ? 20.307 0.151 -7.158 1.00 69.88 92 THR A C 1
ATOM 758 O O . THR A 1 92 ? 19.078 0.077 -7.118 1.00 69.88 92 THR A O 1
ATOM 761 N N . GLU A 1 93 ? 21.040 -0.554 -8.026 1.00 71.56 93 GLU A N 1
ATOM 762 C CA . GLU A 1 93 ? 20.503 -1.547 -8.972 1.00 71.56 93 GLU A CA 1
ATOM 763 C C . GLU A 1 93 ? 19.771 -2.686 -8.246 1.00 71.56 93 GLU A C 1
ATOM 765 O O . GLU A 1 93 ? 18.653 -3.046 -8.604 1.00 71.56 93 GLU A O 1
ATOM 770 N N . ALA A 1 94 ? 20.383 -3.194 -7.171 1.00 69.94 94 ALA A N 1
ATOM 771 C CA . ALA A 1 94 ? 19.896 -4.340 -6.411 1.00 69.94 94 ALA A CA 1
ATOM 772 C C . ALA A 1 94 ? 18.516 -4.094 -5.782 1.00 69.94 94 ALA A C 1
ATOM 774 O O . ALA A 1 94 ? 17.673 -4.990 -5.762 1.00 69.94 94 ALA A O 1
ATOM 775 N N . MET A 1 95 ? 18.253 -2.869 -5.308 1.00 69.44 95 MET A N 1
ATOM 776 C CA . MET A 1 95 ? 16.943 -2.530 -4.753 1.00 69.44 95 MET A CA 1
ATOM 777 C C . MET A 1 95 ? 15.881 -2.534 -5.851 1.00 69.44 95 MET A C 1
ATOM 779 O O . MET A 1 95 ? 14.832 -3.135 -5.678 1.00 69.44 95 MET A O 1
ATOM 783 N N . PHE A 1 96 ? 16.167 -1.954 -7.017 1.00 70.31 96 PHE A N 1
ATOM 784 C CA . PHE A 1 96 ? 15.257 -2.002 -8.162 1.00 70.31 96 PHE A CA 1
ATOM 785 C C . PHE A 1 96 ? 14.963 -3.437 -8.630 1.00 70.31 96 PHE A C 1
ATOM 787 O O . PHE A 1 96 ? 13.809 -3.789 -8.875 1.00 70.31 96 PHE A O 1
ATOM 794 N N . GLU A 1 97 ? 15.981 -4.294 -8.694 1.00 73.81 97 GLU A N 1
ATOM 795 C CA . GLU A 1 97 ? 15.812 -5.693 -9.098 1.00 73.81 97 GLU A CA 1
ATOM 796 C C . GLU A 1 97 ? 14.989 -6.510 -8.102 1.00 73.81 97 GLU A C 1
ATOM 798 O O . GLU A 1 97 ? 14.189 -7.340 -8.526 1.00 73.81 97 GLU A O 1
ATOM 803 N N . HIS A 1 98 ? 15.086 -6.229 -6.801 1.00 73.06 98 HIS A N 1
ATOM 804 C CA . HIS A 1 98 ? 14.246 -6.874 -5.791 1.00 73.06 98 HIS A CA 1
ATOM 805 C C . HIS A 1 98 ? 12.743 -6.570 -5.973 1.00 73.06 98 HIS A C 1
ATOM 807 O O . HIS A 1 98 ? 11.909 -7.445 -5.740 1.00 73.06 98 HIS A O 1
ATOM 813 N N . TYR A 1 99 ? 12.383 -5.355 -6.405 1.00 65.44 99 TYR A N 1
ATOM 814 C CA . TYR A 1 99 ? 10.983 -4.959 -6.627 1.00 65.44 99 TYR A CA 1
ATOM 815 C C . TYR A 1 99 ? 10.435 -5.446 -7.975 1.00 65.44 99 TYR A C 1
ATOM 817 O O . TYR A 1 99 ? 9.321 -5.959 -8.047 1.00 65.44 99 TYR A O 1
ATOM 825 N N . VAL A 1 100 ? 11.222 -5.334 -9.044 1.00 64.50 100 VAL A N 1
ATOM 826 C CA . VAL A 1 100 ? 10.798 -5.710 -10.403 1.00 64.50 100 VAL A CA 1
ATOM 827 C C . VAL A 1 100 ? 10.915 -7.214 -10.652 1.00 64.50 100 VAL A C 1
ATOM 829 O O . VAL A 1 100 ? 10.094 -7.789 -11.367 1.00 64.50 100 VAL A O 1
ATOM 832 N N . GLY A 1 101 ? 11.924 -7.866 -10.071 1.00 66.19 101 GLY A N 1
ATOM 833 C CA . GLY A 1 101 ? 12.226 -9.280 -10.292 1.00 66.19 101 GLY A CA 1
ATOM 834 C C . GLY A 1 101 ? 11.082 -10.208 -9.894 1.00 66.19 101 GLY A C 1
ATOM 835 O O . GLY A 1 101 ? 10.813 -11.164 -10.609 1.00 66.19 101 GLY A O 1
ATOM 836 N N . ARG A 1 102 ? 10.330 -9.864 -8.839 1.00 65.44 102 ARG A N 1
ATOM 837 C CA . ARG A 1 102 ? 9.159 -10.631 -8.370 1.00 65.44 102 ARG A CA 1
ATOM 838 C C . ARG A 1 102 ? 7.976 -10.645 -9.349 1.00 65.44 102 ARG A C 1
ATOM 840 O O . ARG A 1 102 ? 7.036 -11.404 -9.149 1.00 65.44 102 ARG A O 1
ATOM 847 N N . HIS A 1 103 ? 7.994 -9.792 -10.374 1.00 67.75 103 HIS A N 1
ATOM 848 C CA . HIS A 1 103 ? 6.926 -9.673 -11.372 1.00 67.75 103 HIS A CA 1
ATOM 849 C C . HIS A 1 103 ? 7.353 -10.116 -12.777 1.00 67.75 103 HIS A C 1
ATOM 851 O O . HIS A 1 103 ? 6.569 -9.995 -13.721 1.00 67.75 103 HIS A O 1
ATOM 857 N N . LYS A 1 104 ? 8.580 -10.629 -12.940 1.00 62.59 104 LYS A N 1
ATOM 858 C CA . LYS A 1 104 ? 8.985 -11.294 -14.181 1.00 62.59 104 LYS A CA 1
ATOM 859 C C . LYS A 1 104 ? 8.397 -12.713 -14.201 1.00 62.59 104 LYS A C 1
ATOM 861 O O . LYS A 1 104 ? 8.493 -13.396 -13.188 1.00 62.59 104 LYS A O 1
ATOM 866 N N . PRO A 1 105 ? 7.786 -13.161 -15.311 1.00 58.81 105 PRO A N 1
ATOM 867 C CA . PRO A 1 105 ? 7.437 -14.568 -15.475 1.00 58.81 105 PRO A CA 1
ATOM 868 C C . PRO A 1 105 ? 8.708 -15.420 -15.411 1.00 58.81 105 PRO A C 1
ATOM 870 O O . PRO A 1 105 ? 9.722 -15.020 -15.988 1.00 58.81 105 PRO A O 1
ATOM 873 N N . ASP A 1 106 ? 8.650 -16.582 -14.759 1.00 60.81 106 ASP A N 1
ATOM 874 C CA . ASP A 1 106 ? 9.743 -17.552 -14.826 1.00 60.81 106 ASP A CA 1
ATOM 875 C C . ASP A 1 106 ? 9.905 -18.015 -16.278 1.00 60.81 106 ASP A C 1
ATOM 877 O O . ASP A 1 106 ? 8.999 -18.605 -16.874 1.00 60.81 106 ASP A O 1
ATOM 881 N N . GLU A 1 107 ? 11.058 -17.719 -16.874 1.00 62.16 107 GLU A N 1
ATOM 882 C CA . GLU A 1 107 ? 11.387 -18.237 -18.195 1.00 62.16 107 GLU A CA 1
ATOM 883 C C . GLU A 1 107 ? 11.740 -19.727 -18.068 1.00 62.16 107 GLU A C 1
ATOM 885 O O . GLU A 1 107 ? 12.530 -20.103 -17.195 1.00 62.16 107 GLU A O 1
ATOM 890 N N . PRO A 1 108 ? 11.182 -20.608 -18.916 1.00 69.12 108 PRO A N 1
ATOM 891 C CA . PRO A 1 108 ? 11.491 -22.027 -18.852 1.00 69.12 108 PRO A CA 1
ATOM 892 C C . PRO A 1 108 ? 12.983 -22.256 -19.118 1.00 69.12 108 PRO A C 1
ATOM 894 O O . PRO A 1 108 ? 13.491 -22.001 -20.212 1.00 69.12 108 PRO A O 1
ATOM 897 N N . VAL A 1 109 ? 13.687 -22.783 -18.116 1.00 74.81 109 VAL A N 1
ATOM 898 C CA . VAL A 1 109 ? 15.096 -23.159 -18.241 1.00 74.81 109 VAL A CA 1
ATOM 899 C C . VAL A 1 109 ? 15.181 -24.461 -19.033 1.00 74.81 109 VAL A C 1
ATOM 901 O O . VAL A 1 109 ? 14.681 -25.501 -18.604 1.00 74.81 109 VAL A O 1
ATOM 904 N N . LYS A 1 110 ? 15.833 -24.431 -20.201 1.00 71.69 110 LYS A N 1
ATOM 905 C CA . LYS A 1 110 ? 16.159 -25.659 -20.937 1.00 71.69 110 LYS A CA 1
ATOM 906 C C . LYS A 1 110 ? 17.238 -26.427 -20.178 1.00 71.69 110 LYS A C 1
ATOM 908 O O . LYS A 1 110 ? 18.417 -26.099 -20.272 1.00 71.69 110 LYS A O 1
ATOM 913 N N . ILE A 1 111 ? 16.834 -27.465 -19.456 1.00 73.12 111 ILE A N 1
ATOM 914 C CA . ILE A 1 111 ? 17.760 -28.411 -18.834 1.00 73.12 111 ILE A CA 1
ATOM 915 C C . ILE A 1 111 ? 18.084 -29.483 -19.879 1.00 73.12 111 ILE A C 1
ATOM 917 O O . ILE A 1 111 ? 17.248 -30.331 -20.186 1.00 73.12 111 ILE A O 1
ATOM 921 N N . SER A 1 112 ? 19.282 -29.438 -20.464 1.00 69.75 112 SER A N 1
ATOM 922 C CA . SER A 1 112 ? 19.792 -30.560 -21.255 1.00 69.75 112 SER A CA 1
ATOM 923 C C . SER A 1 112 ? 20.401 -31.587 -20.304 1.00 69.75 112 SER A C 1
ATOM 925 O O . SER A 1 112 ? 21.421 -31.301 -19.677 1.00 69.75 112 SER A O 1
ATOM 927 N N . TYR A 1 113 ? 19.798 -32.770 -20.201 1.00 59.97 113 TYR A N 1
ATOM 928 C CA . TYR A 1 113 ? 20.479 -33.918 -19.607 1.00 59.97 113 TYR A CA 1
ATOM 929 C C . TYR A 1 113 ? 21.609 -34.349 -20.546 1.00 59.97 113 TYR A C 1
ATOM 931 O O . TYR A 1 113 ? 21.385 -34.525 -21.746 1.00 59.97 113 TYR A O 1
ATOM 939 N N . ARG A 1 114 ? 22.816 -34.475 -19.999 1.00 57.41 114 ARG A N 1
ATOM 940 C CA . ARG A 1 114 ? 23.957 -35.112 -20.651 1.00 57.41 114 ARG A CA 1
ATOM 941 C C . ARG A 1 114 ? 24.344 -36.341 -19.852 1.00 57.41 114 ARG A C 1
ATOM 943 O O . ARG A 1 114 ? 24.240 -36.258 -18.608 1.00 57.41 114 ARG A O 1
#

InterPro domains:
  IPR011010 DNA breaking-rejoining enzyme, catalytic core [SSF56349] (31-101)
  IPR013762 Integrase-like, catalytic domain superfamily [G3DSA:1.10.443.10] (3-107)

Radius of gyration: 20.19 Å; chains: 1; bounding box: 42×62×42 Å

pLDDT: mean 82.56, std 13.26, range [42.84, 97.31]

Organism: NCBI:txid1907941

Sequence (114 aa):
MESRFTFICPYLLHAMPKKLTQQIRESKSHHMAMTPQWLTNEFAKYRDKSGIFDHLTPEEKPTLHEIRALGEYRVMQRYGKDYAKALAGHATEAMFEHYVGRHKPDEPVKISYR

=== Feature glossary ===
Feature key, reading from the visual/contextual features back to the raw sequence:

Rendered structure images. Structure images are PyMOL renders from six orthogonal camera directions. Cartoon representation draws helices as coils and strands as arrows; sticks shows the backbone as bonds; surface shows the solvent-excluded envelope. Rainbow coloring maps sequence position to hue (blue→red, N→C); chain coloring assigns a distinct color per polypeptide.

Contact-map, Ramachandran, and PAE plots. Three diagnostic plots accompany the record. The Cα contact map visualizes the tertiary structure as a 2D adjacency matrix (8 Å cutoff, sequence-local contacts suppressed). The Ramachandran plot shows the distribution of backbone (φ, ψ) torsions, with points in the α and β basins reflecting secondary structure content. The PAE plot shows AlphaFold's inter-residue confidence as a color matrix.

InterPro / GO / CATH / organism. The annotation block draws on four external resources. InterPro: which protein families and domains the sequence belongs to. GO: standardized terms for what the protein does, what process it participates in, and where in the cell it acts. CATH: which structural fold it has in the CATH hierarchy. Organism: the species of origin.

Nearest PDB structures. Structural nearest neighbors (via Foldseek easy-search vs the PDB). Reported per hit: target PDB id, E-value, and alignment TM-score. A TM-score above ~0.5 is the conventional threshold for 'same fold'.

Predicted aligned error. Predicted aligned error is AlphaFold's pairwise confidence. Unlike pLDDT (per-residue), PAE is per-residue-pair and captures whether two parts of the structure are correctly placed relative to each other. Units are ångströms of expected positional error.

Solvent-accessible surface area. SASA measures how much of the protein is reachable by solvent. It is computed by rolling a water-sized probe over the atomic surface and summing the exposed area (Å²). Per-residue SASA distinguishes core (buried, low SASA) from surface (exposed, high SASA) residues; total SASA is a whole-molecule size measure.

B-factor. Crystallographic B-factors measure how much each atom's electron density is smeared out, in Å². They rise in mobile loops and surface residues and fall in the buried interior. In AlphaFold models this column is repurposed to hold pLDDT instead.

pLDDT. For AlphaFold models, the B-factor field carries pLDDT — the model's own estimate of local accuracy on a 0–100 scale. Regions with pLDDT<50 should be treated as essentially unmodeled; they often correspond to intrinsically disordered segments.

Backbone torsions (φ/ψ). φ (phi) and ψ (psi) are the two rotatable backbone dihedrals per residue: φ is the C(i-1)–N–Cα–C torsion, ψ is the N–Cα–C–N(i+1) torsion, both in degrees on (−180°, 180°]. α-helical residues cluster near (−60°, −45°); β-strand residues near (−120°, +130°). A Ramachandran plot is simply a scatter of (φ, ψ) for every residue.

Radius of gyration, Cα contacts, bounding box. Radius of gyration (Rg) is the root-mean-square distance of Cα atoms from their centroid — a single number for overall size and compactness. A globular domain of N residues has Rg ≈ 2.2·N^0.38 Å; an extended or disordered chain has a much larger Rg. The Cα contact count is the number of residue pairs whose Cα atoms are within 8 Å and are more than four positions apart in sequence — a standard proxy for tertiary packing density. The bounding box is the smallest axis-aligned box enclosing all Cα atoms.

Secondary structure (3-state, P-SEA). Three-state secondary structure (P-SEA) collapses the eight DSSP classes into helix (a), strand (b), and coil (c). P-SEA assigns these from Cα geometry alone — distances and angles — without requiring backbone oxygens, so it works on any Cα trace.

Secondary structure (8-state, DSSP). Secondary structure is the local, repeating backbone conformation. DSSP classifies it into eight states by reading the hydrogen-bond network: three helix types (H, G, I), two β types (E, B), two non-regular types (T, S), and unstructured coil (-).

Foldseek 3Di. The Foldseek 3Di string encodes local tertiary geometry as a 20-letter alphabet — one character per residue — derived from the relative positions of nearby Cα atoms. Unlike the amino-acid sequence, 3Di is a direct function of the 3D structure, so two proteins with the same fold have similar 3Di strings even at low sequence identity.

mmCIF coordinates. Structure coordinates are given as an mmCIF _atom_site loop: one row per atom with element, residue name, chain id, sequence number, and x/y/z position in Å. Only the four main-chain atoms per residue are included here; side chains are omitted to keep the record compact.

Sequence. This is the polypeptide sequence — one letter per residue, N-terminus first. Length ranges from a few dozen residues for small domains to over a thousand for large multi-domain proteins.